Protein AF-A0A7R9LPL0-F1 (afdb_monomer)

Foldseek 3Di:
DVVVVVVVVVVVVVVVPDDDDDDDPVVPDADPPGDDDDDFAWDDDPVDPVDIDGPVVDPDDDDPDPDDPDDDPDPPD

Secondary structure (DSSP, 8-state):
-HHHHHHHHHHHHHHHTS-----STTTT---TT-------SEE--TT-TT--EEGGGS-PPPPS-SS-S-----TT-

Sequence (77 aa):
MTNKSHRRLVCLLIVCLIPETISDEHSHTYEDNEEVVLWMNTVGPYHNRQETYSYFSLPFCWGTKKAISHYHETLGE

pLDDT: mean 77.02, std 12.81, range [42.16, 95.12]

Organism: NCBI:txid1979941

Structure (mmCIF, N/CA/C/O backbone):
data_AF-A0A7R9LPL0-F1
#
_entry.id   AF-A0A7R9LPL0-F1
#
loop_
_atom_site.group_PDB
_atom_site.id
_atom_site.type_symbol
_atom_site.label_atom_id
_atom_site.label_alt_id
_atom_site.label_comp_id
_atom_site.label_asym_id
_atom_site.label_entity_id
_atom_site.label_seq_id
_atom_site.pdbx_PDB_ins_code
_atom_site.Cartn_x
_atom_site.Cartn_y
_atom_site.Cartn_z
_atom_site.occupancy
_atom_site.B_iso_or_equiv
_atom_site.auth_seq_id
_atom_site.auth_comp_id
_atom_site.auth_asym_id
_atom_site.auth_atom_id
_atom_site.pdbx_PDB_model_num
ATOM 1 N N . MET A 1 1 ? -40.224 -4.844 41.019 1.00 51.91 1 MET A N 1
ATOM 2 C CA . MET A 1 1 ? -39.832 -5.242 39.640 1.00 51.91 1 MET A CA 1
ATOM 3 C C . MET A 1 1 ? -39.184 -4.114 38.812 1.00 51.91 1 MET A C 1
ATOM 5 O O . MET A 1 1 ? -38.636 -4.403 37.757 1.00 51.91 1 MET A O 1
ATOM 9 N N . THR A 1 2 ? -39.152 -2.862 39.284 1.00 60.66 2 THR A N 1
ATOM 10 C CA . THR A 1 2 ? -38.687 -1.664 38.546 1.00 60.66 2 THR A CA 1
ATOM 11 C C . THR A 1 2 ? -37.160 -1.544 38.373 1.00 60.66 2 THR A C 1
ATOM 13 O O . THR A 1 2 ? -36.698 -1.136 37.310 1.00 60.66 2 THR A O 1
ATOM 16 N N . ASN A 1 3 ? -36.354 -1.988 39.347 1.00 62.81 3 ASN A N 1
ATOM 17 C CA . ASN A 1 3 ? -34.882 -1.866 39.304 1.00 62.81 3 ASN A CA 1
ATOM 18 C C . ASN A 1 3 ? -34.203 -2.656 38.170 1.00 62.81 3 ASN A C 1
ATOM 20 O O . ASN A 1 3 ? -33.178 -2.234 37.637 1.00 62.81 3 ASN A O 1
ATOM 24 N N . LYS A 1 4 ? -34.774 -3.799 37.770 1.00 69.69 4 LYS A N 1
ATOM 25 C CA . LYS A 1 4 ? -34.233 -4.623 36.674 1.00 69.69 4 LYS A CA 1
ATOM 26 C C . LYS A 1 4 ? -34.496 -3.983 35.307 1.00 69.69 4 LYS A C 1
ATOM 28 O O . LYS A 1 4 ? -33.655 -4.095 34.421 1.00 69.69 4 LYS A O 1
ATOM 33 N N . SER A 1 5 ? -35.629 -3.290 35.162 1.00 73.50 5 SER A N 1
ATOM 34 C CA . SER A 1 5 ? -35.989 -2.546 33.950 1.00 73.50 5 SER A CA 1
ATOM 35 C C . SER A 1 5 ? -35.124 -1.298 33.787 1.00 73.50 5 SER A C 1
ATOM 37 O O . SER A 1 5 ? -34.563 -1.087 32.718 1.00 73.50 5 SER A O 1
ATOM 39 N N . HIS A 1 6 ? -34.921 -0.532 34.865 1.00 78.75 6 HIS A N 1
ATOM 40 C CA . HIS A 1 6 ? -34.026 0.628 34.844 1.00 78.75 6 HIS A CA 1
ATOM 41 C C . HIS A 1 6 ? -32.576 0.247 34.542 1.00 78.75 6 HIS A C 1
ATOM 43 O O . HIS A 1 6 ? -31.955 0.889 33.705 1.00 78.75 6 HIS A O 1
ATOM 49 N N . ARG A 1 7 ? -32.046 -0.835 35.136 1.00 80.69 7 ARG A N 1
ATOM 50 C CA . ARG A 1 7 ? -30.696 -1.325 34.795 1.00 80.69 7 ARG A CA 1
ATOM 51 C C . ARG A 1 7 ? -30.559 -1.689 33.318 1.00 80.69 7 ARG A C 1
ATOM 53 O O . ARG A 1 7 ? -29.542 -1.368 32.722 1.00 80.69 7 ARG A O 1
ATOM 60 N N . ARG A 1 8 ? -31.570 -2.332 32.724 1.00 83.56 8 ARG A N 1
ATOM 61 C CA . ARG A 1 8 ? -31.571 -2.653 31.286 1.00 83.56 8 ARG A CA 1
ATOM 62 C C . ARG A 1 8 ? -31.592 -1.395 30.423 1.00 83.56 8 ARG A C 1
ATOM 64 O O . ARG A 1 8 ? -30.844 -1.328 29.458 1.00 83.56 8 ARG A O 1
ATOM 71 N N . LEU A 1 9 ? -32.403 -0.408 30.801 1.00 84.69 9 LEU A N 1
ATOM 72 C CA . LEU A 1 9 ? -32.497 0.867 30.095 1.00 84.69 9 LEU A CA 1
ATOM 73 C C . LEU A 1 9 ? -31.173 1.644 30.148 1.00 84.69 9 LEU A C 1
ATOM 75 O O . LEU A 1 9 ? -30.718 2.158 29.135 1.00 84.69 9 LEU A O 1
ATOM 79 N N . VAL A 1 10 ? -30.531 1.672 31.318 1.00 88.56 10 VAL A N 1
ATOM 80 C CA . VAL A 1 10 ? -29.221 2.305 31.515 1.00 88.56 10 VAL A CA 1
ATOM 81 C C . VAL A 1 10 ? -28.139 1.587 30.708 1.00 88.56 10 VAL A C 1
ATOM 83 O O . VAL A 1 10 ? -27.356 2.249 30.040 1.00 88.56 10 VAL A O 1
ATOM 86 N N . CYS A 1 11 ? -28.111 0.250 30.703 1.00 86.31 11 CYS A N 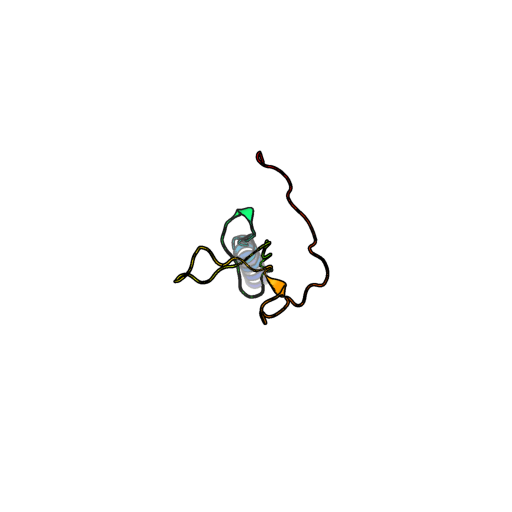1
ATOM 87 C CA . CYS A 1 11 ? -27.168 -0.500 29.868 1.00 86.31 11 CYS A CA 1
ATOM 88 C C . CYS A 1 11 ? -27.364 -0.217 28.370 1.00 86.31 11 CYS A C 1
ATOM 90 O O . CYS A 1 11 ? -26.377 -0.039 27.669 1.00 86.31 11 CYS A O 1
ATOM 92 N N . LEU A 1 12 ? -28.610 -0.140 27.890 1.00 86.69 12 LEU A N 1
ATOM 93 C CA . LEU A 1 12 ? -28.902 0.202 26.492 1.00 86.69 12 LEU A CA 1
ATOM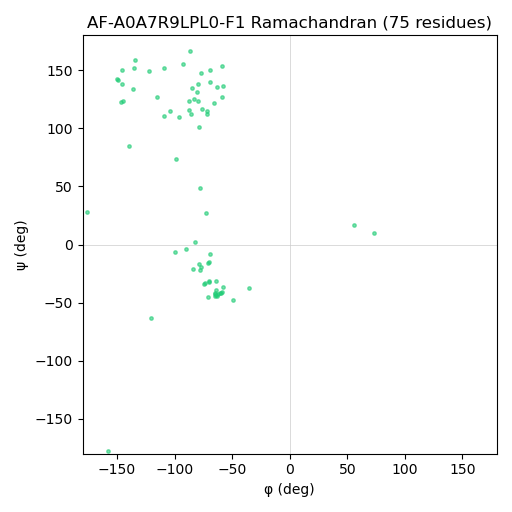 94 C C . LEU A 1 12 ? -28.430 1.618 26.139 1.00 86.69 12 LEU A C 1
ATOM 96 O O . LEU A 1 12 ? -27.788 1.801 25.113 1.00 86.69 12 LEU A O 1
ATOM 100 N N . LEU A 1 13 ? -28.683 2.595 27.014 1.00 85.81 13 LEU A N 1
ATOM 101 C CA . LEU A 1 13 ? -28.195 3.966 26.843 1.00 85.81 13 LEU A CA 1
ATOM 102 C C . LEU A 1 13 ? -26.665 4.040 26.782 1.00 85.81 13 LEU A C 1
ATOM 104 O O . LEU A 1 13 ? -26.133 4.763 25.950 1.00 85.81 13 LEU A O 1
ATOM 108 N N . ILE A 1 14 ? -25.961 3.280 27.627 1.00 85.62 14 ILE A N 1
ATOM 109 C CA . ILE A 1 14 ? -24.492 3.236 27.630 1.00 85.62 14 ILE A CA 1
ATOM 110 C C . ILE A 1 14 ? -23.952 2.638 26.326 1.00 85.62 14 ILE A C 1
ATOM 112 O O . ILE A 1 14 ? -22.998 3.177 25.781 1.00 85.62 14 ILE A O 1
ATOM 116 N N . VAL A 1 15 ? -24.563 1.569 25.806 1.00 85.88 15 VAL A N 1
ATOM 117 C CA . VAL A 1 15 ? -24.141 0.943 24.539 1.00 85.88 15 VAL A CA 1
ATOM 118 C C . VAL A 1 15 ? -24.321 1.897 23.354 1.00 85.88 15 VAL A C 1
ATOM 120 O O . VAL A 1 15 ? -23.440 1.971 22.509 1.00 85.88 15 VAL A O 1
ATOM 123 N N . CYS A 1 16 ? -25.403 2.681 23.316 1.00 80.75 16 CYS A N 1
ATOM 124 C CA . CYS A 1 16 ? -25.632 3.675 22.259 1.00 80.75 16 CYS A CA 1
ATOM 125 C C . CYS A 1 16 ? -24.702 4.901 22.322 1.00 80.75 16 CYS A C 1
ATOM 127 O O . CYS A 1 16 ? -24.644 5.657 21.358 1.00 80.75 16 CYS A O 1
ATOM 129 N N . LEU A 1 17 ? -24.024 5.137 23.451 1.00 80.75 17 LEU A N 1
ATOM 130 C CA . LEU A 1 17 ? -23.087 6.254 23.631 1.00 80.75 17 LEU A CA 1
ATOM 131 C C . LEU A 1 17 ? -21.647 5.894 23.242 1.00 80.75 17 LEU A C 1
ATOM 133 O O . LEU A 1 17 ? -20.777 6.760 23.306 1.00 80.75 17 LEU A O 1
ATOM 137 N N . ILE A 1 18 ? -21.381 4.638 22.874 1.00 80.06 18 ILE A N 1
ATOM 138 C CA . ILE A 1 18 ? -20.068 4.228 22.380 1.00 80.06 18 ILE A CA 1
ATOM 139 C C . ILE A 1 18 ? -19.957 4.733 20.936 1.00 80.06 18 ILE A C 1
ATOM 141 O O . ILE A 1 18 ? -20.762 4.316 20.103 1.00 80.06 18 ILE A O 1
ATOM 145 N N . PRO A 1 19 ? -19.018 5.642 20.622 1.00 69.38 19 PRO A N 1
ATOM 146 C CA . PRO A 1 19 ? -18.794 6.042 19.244 1.00 69.38 19 PRO A CA 1
ATOM 147 C C . PRO A 1 19 ? -18.265 4.835 18.466 1.00 69.38 19 PRO A C 1
ATOM 149 O O . PRO A 1 19 ? -17.235 4.268 18.825 1.00 69.38 19 PRO A O 1
ATOM 152 N N . GLU A 1 20 ? -18.974 4.440 17.411 1.00 66.94 20 GLU A N 1
ATOM 153 C CA . GLU A 1 20 ? -18.406 3.569 16.387 1.00 66.94 20 GLU A CA 1
ATOM 154 C C . GLU A 1 20 ? -17.405 4.418 15.595 1.00 66.94 20 GLU A C 1
ATOM 156 O O . GLU A 1 20 ? -17.774 5.429 14.990 1.00 66.94 20 GLU A O 1
ATOM 161 N N . THR A 1 21 ? -16.119 4.078 15.673 1.00 65.12 21 THR A N 1
ATOM 162 C CA . THR A 1 21 ? -15.092 4.708 14.845 1.00 65.12 21 THR A CA 1
ATOM 163 C C . THR A 1 21 ? -15.277 4.201 13.421 1.00 65.12 21 THR A C 1
ATOM 165 O O . THR A 1 21 ? -15.112 3.018 13.141 1.00 65.12 21 THR A O 1
ATOM 168 N N . ILE A 1 22 ? -15.683 5.094 12.520 1.00 65.19 22 ILE A N 1
ATOM 169 C CA . ILE A 1 22 ? -15.687 4.812 11.085 1.00 65.19 22 ILE A CA 1
ATOM 170 C C . ILE A 1 22 ? -14.285 5.152 10.603 1.00 65.19 22 ILE A C 1
ATOM 172 O O . ILE A 1 22 ? -13.866 6.308 10.671 1.00 65.19 22 ILE A O 1
ATOM 176 N N . SER A 1 23 ? -13.558 4.119 10.208 1.00 61.34 23 SER A N 1
ATOM 177 C CA . SER A 1 23 ? -12.196 4.205 9.713 1.00 61.34 23 SER A CA 1
ATOM 178 C C . SER A 1 23 ? -12.210 3.770 8.252 1.00 61.34 23 SER A C 1
ATOM 180 O O . SER A 1 23 ? -12.825 2.747 7.950 1.00 61.34 23 SER A O 1
ATOM 182 N N . ASP A 1 24 ? -11.664 4.605 7.364 1.00 63.84 24 ASP A N 1
ATOM 183 C CA . ASP A 1 24 ? -11.437 4.269 5.953 1.00 63.84 24 ASP A CA 1
ATOM 184 C C . ASP A 1 24 ? -10.342 5.174 5.335 1.00 63.84 24 ASP A C 1
ATOM 186 O O . ASP A 1 24 ? -9.752 6.016 6.023 1.00 63.84 24 ASP A O 1
ATOM 190 N N . GLU A 1 25 ? -10.068 5.014 4.035 1.00 66.50 25 GLU A N 1
ATOM 191 C CA . GLU A 1 25 ? -9.273 5.923 3.188 1.00 66.50 25 GLU A CA 1
ATOM 192 C C . GLU A 1 25 ? -9.438 7.423 3.540 1.00 66.50 25 GLU A C 1
ATOM 194 O O . GLU A 1 25 ? -8.444 8.148 3.568 1.00 66.50 25 GLU A O 1
ATOM 199 N N . HIS A 1 26 ? -10.641 7.881 3.906 1.00 66.31 26 HIS A N 1
ATOM 200 C CA . HIS A 1 26 ? -10.932 9.269 4.291 1.00 66.31 26 HIS A CA 1
ATOM 201 C C . HIS A 1 26 ? -10.331 9.710 5.639 1.00 66.31 26 HIS A C 1
ATOM 203 O O . HIS A 1 26 ? -10.010 10.888 5.813 1.00 66.31 26 HIS A O 1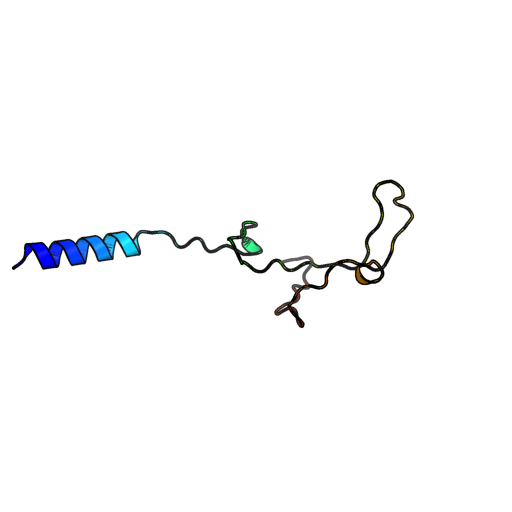
ATOM 209 N N . SER A 1 27 ? -10.204 8.812 6.622 1.00 72.62 27 SER A N 1
ATOM 210 C CA . SER A 1 27 ? -9.720 9.150 7.973 1.00 72.62 27 SER A CA 1
ATOM 211 C C . SER A 1 27 ? -8.246 8.808 8.194 1.00 72.62 27 SER A C 1
ATOM 213 O O . SER A 1 27 ? -7.690 9.169 9.233 1.00 72.62 27 SER A O 1
ATOM 215 N N . HIS A 1 28 ? -7.602 8.142 7.2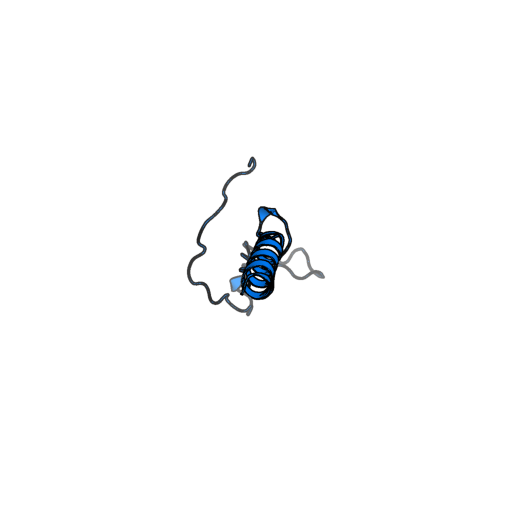25 1.00 69.50 28 HIS A N 1
ATOM 216 C CA . HIS A 1 28 ? -6.204 7.684 7.273 1.00 69.50 28 HIS A CA 1
ATOM 217 C C . HIS A 1 28 ? -5.862 6.778 8.470 1.00 69.50 28 HIS A C 1
ATOM 219 O O . HIS A 1 28 ? -4.690 6.568 8.797 1.00 69.50 28 HIS A O 1
ATOM 225 N N . THR A 1 29 ? -6.875 6.231 9.126 1.00 81.50 29 THR A N 1
ATOM 226 C CA . THR A 1 29 ? -6.752 5.211 10.164 1.00 81.50 29 THR A CA 1
ATOM 227 C C . THR A 1 29 ? -7.272 3.903 9.587 1.00 81.50 29 THR A C 1
ATOM 229 O O . THR A 1 29 ? -8.119 3.927 8.700 1.00 81.50 29 THR A O 1
ATOM 232 N N . TYR A 1 30 ? -6.773 2.770 10.070 1.00 80.62 30 TYR A N 1
ATOM 233 C CA . TYR A 1 30 ? -7.261 1.451 9.670 1.00 80.62 30 TYR A CA 1
ATOM 234 C C . TYR A 1 30 ? -7.402 0.585 10.919 1.00 80.62 30 TYR A C 1
ATOM 236 O O . TYR A 1 30 ? -6.489 0.556 11.749 1.00 80.62 30 TYR A O 1
ATOM 244 N N . GLU A 1 31 ? -8.527 -0.104 11.049 1.00 82.19 31 GLU A N 1
ATOM 245 C CA . GLU A 1 31 ? -8.776 -1.091 12.098 1.00 82.19 31 GLU A CA 1
ATOM 246 C C . GLU A 1 31 ? -8.254 -2.482 11.694 1.00 82.19 31 GLU A C 1
ATOM 248 O O . GLU A 1 31 ? -7.948 -2.769 10.530 1.00 82.19 31 GLU A O 1
ATOM 253 N N . ASP A 1 32 ? -8.167 -3.392 12.665 1.00 82.88 32 ASP A N 1
ATOM 254 C CA . ASP A 1 32 ? -7.782 -4.776 12.393 1.00 82.88 32 ASP A CA 1
ATOM 255 C C . ASP A 1 32 ? -8.751 -5.430 11.388 1.00 82.88 32 ASP A C 1
ATOM 257 O O . ASP A 1 32 ? -9.960 -5.516 11.617 1.00 82.88 32 ASP A O 1
ATOM 261 N N . ASN A 1 33 ? -8.190 -6.005 10.318 1.00 78.38 33 ASN A N 1
ATOM 262 C CA . ASN A 1 33 ? -8.892 -6.634 9.185 1.00 78.38 33 ASN A CA 1
ATOM 263 C C . ASN A 1 33 ? -9.583 -5.671 8.207 1.00 78.38 33 ASN A C 1
ATOM 265 O O . ASN A 1 33 ? -10.311 -6.134 7.324 1.00 78.38 33 ASN A O 1
ATOM 269 N N . GLU A 1 34 ? -9.349 -4.367 8.326 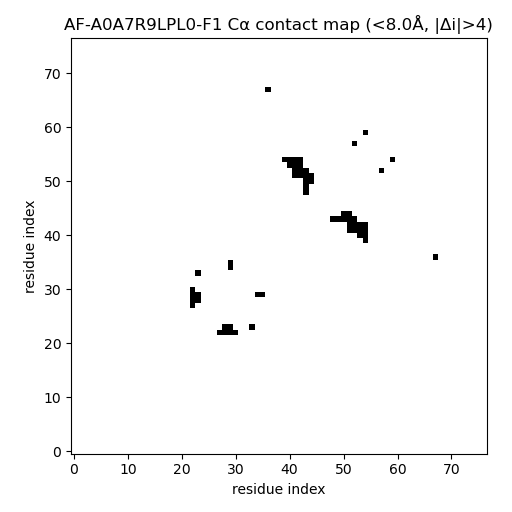1.00 79.38 34 GLU A N 1
ATOM 270 C CA . GLU A 1 34 ? -9.806 -3.403 7.332 1.00 79.38 34 GLU A CA 1
ATOM 271 C C . GLU A 1 34 ? -9.042 -3.554 6.004 1.00 79.38 34 GLU A C 1
ATOM 273 O O . GLU A 1 34 ? -7.893 -4.008 5.951 1.00 79.38 34 GLU A O 1
ATOM 278 N N . GLU A 1 35 ? -9.705 -3.226 4.897 1.00 76.31 35 GLU A N 1
ATOM 279 C CA . GLU A 1 35 ? -9.135 -3.356 3.560 1.00 76.31 35 GLU A CA 1
ATOM 280 C C . GLU A 1 35 ? -8.201 -2.188 3.243 1.00 76.31 35 GLU A C 1
ATOM 282 O O . GLU A 1 35 ? -8.613 -1.035 3.224 1.00 76.31 35 GLU A O 1
ATOM 287 N N . VAL A 1 36 ? -6.950 -2.506 2.907 1.00 77.75 36 VAL A N 1
ATOM 288 C CA . VAL A 1 36 ? -5.988 -1.525 2.395 1.00 77.75 36 VAL A CA 1
ATOM 289 C C . VAL A 1 36 ? -5.848 -1.708 0.888 1.00 77.75 36 VAL A C 1
ATOM 291 O O . VAL A 1 36 ? -5.352 -2.737 0.418 1.00 77.75 36 VAL A O 1
ATOM 294 N N . VAL A 1 37 ? -6.268 -0.704 0.121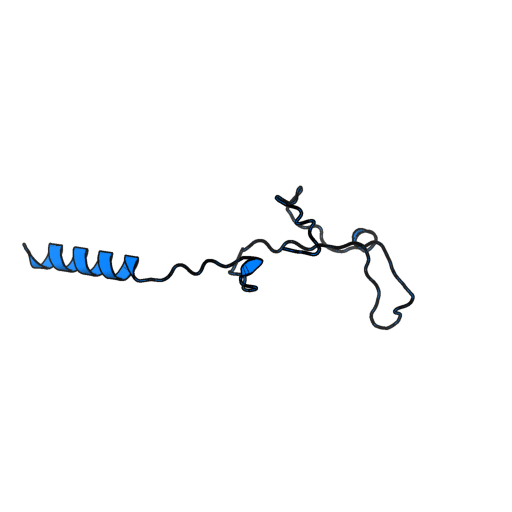 1.00 77.12 37 VAL A N 1
ATOM 295 C CA . VAL A 1 37 ? -6.129 -0.698 -1.339 1.00 77.12 37 VAL A CA 1
ATOM 296 C C . VAL A 1 37 ? -4.763 -0.127 -1.718 1.00 77.12 37 VAL A C 1
ATOM 298 O O . VAL A 1 37 ? -4.467 1.038 -1.465 1.00 77.12 37 VAL A O 1
ATOM 301 N N . LEU A 1 38 ? -3.914 -0.950 -2.341 1.00 77.31 38 LEU A N 1
ATOM 302 C CA . LEU A 1 38 ? -2.604 -0.518 -2.830 1.00 77.31 38 LEU A CA 1
ATOM 303 C C . LEU A 1 38 ? -2.670 -0.160 -4.319 1.00 77.31 38 LEU A C 1
ATOM 305 O O . LEU A 1 38 ? -2.769 -1.039 -5.178 1.00 77.31 38 LEU A O 1
ATOM 309 N N . TRP A 1 39 ? -2.549 1.130 -4.623 1.00 78.06 39 TRP A N 1
ATOM 310 C CA . TRP A 1 39 ? -2.409 1.634 -5.987 1.00 78.06 39 TRP A CA 1
ATOM 311 C C . TRP A 1 39 ? -0.940 1.648 -6.397 1.00 78.06 39 TRP A C 1
ATOM 313 O O . TRP A 1 39 ? -0.093 2.245 -5.733 1.00 78.06 39 TRP A O 1
ATOM 323 N N . MET A 1 40 ? -0.618 0.975 -7.496 1.00 82.56 40 MET A N 1
ATOM 324 C CA . MET A 1 40 ? 0.767 0.761 -7.903 1.00 82.56 40 MET A CA 1
ATOM 325 C C . MET A 1 40 ? 0.897 0.662 -9.415 1.00 82.56 40 MET A C 1
ATOM 327 O O . MET A 1 40 ? 0.068 0.061 -10.093 1.00 82.56 40 MET A O 1
ATOM 331 N N . ASN A 1 41 ? 1.985 1.226 -9.930 1.00 86.06 41 ASN A N 1
ATOM 332 C CA . ASN A 1 41 ? 2.384 1.082 -11.325 1.00 86.06 41 ASN A CA 1
ATOM 333 C C . ASN A 1 41 ? 3.770 0.434 -11.378 1.00 86.06 41 ASN A C 1
ATOM 335 O O . ASN A 1 41 ? 3.936 -0.711 -11.808 1.00 86.06 41 ASN A O 1
ATOM 339 N N . THR A 1 42 ? 4.757 1.136 -10.821 1.00 91.12 42 THR A N 1
ATOM 340 C CA . THR A 1 42 ? 6.154 0.715 -10.833 1.00 91.12 42 THR A CA 1
ATOM 341 C C . THR A 1 42 ? 6.829 0.860 -9.475 1.00 91.12 42 THR A C 1
ATOM 343 O O . THR A 1 42 ? 6.403 1.643 -8.630 1.00 91.12 42 THR A O 1
ATOM 346 N N . VAL A 1 43 ? 7.918 0.123 -9.287 1.00 91.56 43 VAL A N 1
ATOM 347 C CA . VAL A 1 43 ? 8.738 0.063 -8.073 1.00 91.56 43 VAL A CA 1
ATOM 348 C C . VAL A 1 43 ? 10.213 0.113 -8.440 1.00 91.56 43 VAL A C 1
ATOM 350 O O . VAL A 1 43 ? 10.605 -0.341 -9.514 1.00 91.56 43 VAL A O 1
ATOM 353 N N . GLY A 1 44 ? 11.038 0.636 -7.538 1.00 93.62 44 GLY A N 1
ATOM 354 C CA . GLY A 1 44 ? 12.480 0.723 -7.736 1.00 93.62 44 GLY A CA 1
ATOM 355 C C . GLY A 1 44 ? 13.246 0.549 -6.422 1.00 93.62 44 GLY A C 1
ATOM 356 O O . GLY A 1 44 ? 12.729 0.893 -5.355 1.00 93.62 44 GLY A O 1
ATOM 357 N N . PRO A 1 45 ? 14.471 0.005 -6.464 1.00 92.88 45 PRO A N 1
ATOM 358 C CA . PRO A 1 45 ? 15.317 -0.134 -5.287 1.00 92.88 45 PRO A CA 1
ATOM 359 C C . PRO A 1 45 ? 15.807 1.230 -4.777 1.00 92.88 45 PRO A C 1
ATOM 361 O O . PRO A 1 45 ? 16.232 2.089 -5.547 1.00 92.88 45 PRO A O 1
ATOM 364 N N . TYR A 1 46 ? 15.835 1.413 -3.451 1.00 92.88 46 TYR A N 1
ATOM 365 C CA . TYR A 1 46 ? 16.251 2.684 -2.831 1.00 92.88 46 TYR A CA 1
ATOM 366 C C . TYR A 1 46 ? 17.675 3.111 -3.227 1.00 92.88 46 TYR A C 1
ATOM 368 O O . TYR A 1 46 ? 17.948 4.298 -3.410 1.00 92.88 46 TYR A O 1
ATOM 376 N N . HIS A 1 47 ? 18.573 2.132 -3.375 1.00 94.94 47 HIS A N 1
ATOM 377 C CA . HIS A 1 47 ? 19.986 2.351 -3.685 1.00 94.94 47 HIS A CA 1
ATOM 378 C C . HIS A 1 47 ? 20.252 2.660 -5.168 1.00 94.94 47 HIS A C 1
ATOM 380 O O . HIS A 1 47 ? 21.321 3.173 -5.486 1.00 94.94 47 HIS A O 1
ATOM 386 N N . ASN A 1 48 ? 19.301 2.376 -6.068 1.00 94.06 48 ASN A N 1
ATOM 387 C CA . ASN A 1 48 ? 19.431 2.674 -7.492 1.00 94.06 48 ASN A CA 1
ATOM 388 C C . ASN A 1 48 ? 18.113 3.198 -8.077 1.00 94.06 48 ASN A C 1
ATOM 390 O O . ASN A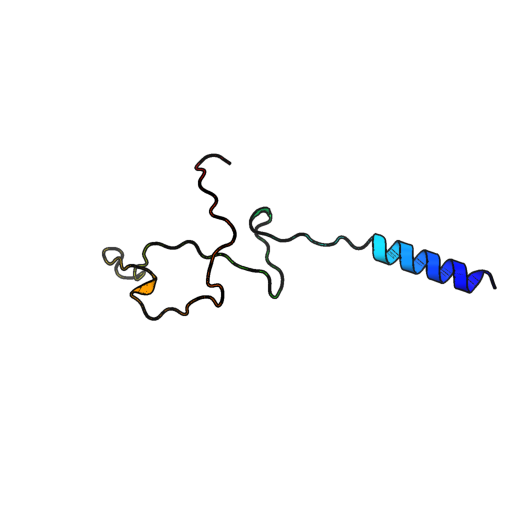 1 48 ? 17.336 2.463 -8.679 1.00 94.06 48 ASN A O 1
ATOM 394 N N . ARG A 1 49 ? 17.883 4.505 -7.933 1.00 92.00 49 ARG A N 1
ATOM 395 C CA . ARG A 1 49 ? 16.641 5.160 -8.379 1.00 92.00 49 ARG A CA 1
ATOM 396 C C . ARG A 1 49 ? 16.460 5.228 -9.902 1.00 92.00 49 ARG A C 1
ATOM 398 O O . ARG A 1 49 ? 15.406 5.665 -10.345 1.00 92.00 49 ARG A O 1
ATOM 405 N N . GLN A 1 50 ? 17.469 4.858 -10.694 1.00 94.81 50 GLN A N 1
ATOM 406 C CA . GLN A 1 50 ? 17.323 4.749 -12.153 1.00 94.81 50 GLN A CA 1
ATOM 407 C C . GLN A 1 50 ? 16.608 3.461 -12.564 1.00 94.81 50 GLN A C 1
ATOM 409 O O . GLN A 1 50 ? 16.049 3.395 -13.655 1.00 94.81 50 GLN A O 1
ATOM 414 N N . GLU A 1 51 ? 16.608 2.444 -11.703 1.00 95.12 51 GLU A N 1
ATOM 415 C CA . GLU A 1 51 ? 15.861 1.221 -11.952 1.00 95.12 51 GLU A CA 1
ATOM 416 C C . GLU A 1 51 ? 14.388 1.410 -11.598 1.00 95.12 51 GLU A C 1
ATOM 418 O O . GLU A 1 51 ? 14.027 1.911 -10.532 1.00 95.12 51 GLU A O 1
ATOM 423 N N . THR A 1 52 ? 13.519 1.003 -12.517 1.00 94.00 52 THR A N 1
ATOM 424 C CA . THR A 1 52 ? 12.071 1.047 -12.349 1.00 94.00 52 THR A CA 1
ATOM 425 C C . THR A 1 52 ? 11.472 -0.167 -13.045 1.00 94.00 52 THR A C 1
ATOM 427 O O . THR A 1 52 ? 11.683 -0.380 -14.237 1.00 94.00 52 THR A O 1
ATOM 430 N N . TYR A 1 53 ? 10.725 -0.964 -12.294 1.00 93.12 53 TYR A N 1
ATOM 431 C CA . TYR A 1 53 ? 10.099 -2.201 -12.749 1.00 93.12 53 TYR A CA 1
ATOM 432 C C . TYR A 1 53 ? 8.593 -2.118 -12.532 1.00 93.12 53 TYR A C 1
ATOM 434 O O . TYR A 1 53 ? 8.151 -1.484 -11.577 1.00 93.12 53 TYR A O 1
ATOM 442 N N . SER A 1 54 ? 7.786 -2.774 -13.370 1.00 89.94 54 SER A N 1
ATOM 443 C CA . SER A 1 54 ? 6.357 -2.939 -13.063 1.00 89.94 54 SER A CA 1
ATOM 444 C C . SER A 1 54 ? 6.205 -3.666 -11.723 1.00 89.94 54 SER A C 1
ATOM 446 O O . SER A 1 54 ? 6.920 -4.641 -11.486 1.00 89.94 54 SER A O 1
ATOM 448 N N . TYR A 1 55 ? 5.295 -3.220 -10.851 1.00 87.94 55 TYR A N 1
ATOM 449 C CA . TYR A 1 55 ? 5.161 -3.757 -9.487 1.00 87.94 55 TYR A CA 1
ATOM 450 C C . TYR A 1 55 ? 5.102 -5.296 -9.457 1.00 87.94 55 TYR A C 1
ATOM 452 O O . TYR A 1 55 ? 5.859 -5.939 -8.735 1.00 87.94 55 TYR A O 1
ATOM 460 N N . PHE A 1 56 ? 4.275 -5.895 -10.320 1.00 86.38 56 PHE A N 1
ATOM 461 C CA . PHE A 1 56 ? 4.056 -7.346 -10.380 1.00 86.38 56 PHE A CA 1
ATOM 462 C C . PHE A 1 56 ? 5.104 -8.131 -11.180 1.00 86.38 56 PHE A C 1
ATOM 464 O O . PHE A 1 56 ? 4.982 -9.345 -11.319 1.00 86.38 56 PHE A O 1
ATOM 471 N N . SER A 1 57 ? 6.131 -7.467 -11.715 1.00 90.44 57 SER A N 1
ATOM 472 C CA . SER A 1 57 ? 7.283 -8.171 -12.298 1.00 90.44 57 SER A CA 1
ATOM 473 C C . SER A 1 57 ? 8.232 -8.717 -11.225 1.00 90.44 57 SER A C 1
ATOM 475 O O . SER A 1 57 ? 9.008 -9.634 -11.490 1.00 90.44 57 SER A O 1
ATOM 477 N N . LEU A 1 58 ? 8.145 -8.175 -10.007 1.00 89.31 58 LEU A N 1
ATOM 478 C CA . LEU A 1 58 ? 8.836 -8.669 -8.823 1.00 89.31 58 LEU A CA 1
ATOM 479 C C . LEU A 1 58 ? 7.945 -9.661 -8.054 1.00 89.31 58 LEU A C 1
ATOM 481 O O . LEU A 1 58 ? 6.719 -9.589 -8.153 1.00 89.31 58 LEU A O 1
ATOM 485 N N . PRO A 1 59 ? 8.529 -10.579 -7.260 1.00 90.00 59 PRO A N 1
ATOM 486 C CA . PRO A 1 59 ? 7.798 -11.633 -6.554 1.00 90.00 59 PRO A CA 1
ATOM 487 C C . PRO A 1 59 ? 7.092 -11.116 -5.285 1.00 90.00 59 PRO A C 1
ATOM 489 O O . PRO A 1 59 ? 7.219 -11.696 -4.208 1.00 90.00 59 PRO A O 1
ATOM 492 N N . PHE A 1 60 ? 6.365 -10.004 -5.392 1.00 85.25 60 PHE A N 1
ATOM 493 C CA . PHE A 1 60 ? 5.512 -9.509 -4.317 1.00 85.25 60 PHE A CA 1
ATOM 494 C C . PHE A 1 60 ? 4.217 -10.313 -4.232 1.00 85.25 60 PHE A C 1
ATOM 496 O O . PHE A 1 60 ? 3.687 -10.799 -5.235 1.00 85.25 60 PHE A O 1
ATOM 503 N N . CYS A 1 61 ? 3.699 -10.445 -3.014 1.00 82.12 61 CYS A N 1
ATOM 504 C CA . CYS A 1 61 ? 2.441 -11.131 -2.771 1.00 82.12 61 CYS A CA 1
ATOM 505 C C . CYS A 1 61 ? 1.293 -10.394 -3.460 1.00 82.12 61 CYS A C 1
ATOM 507 O O . CYS A 1 61 ? 1.171 -9.174 -3.366 1.00 82.12 61 CYS A O 1
ATOM 509 N N . TRP A 1 62 ? 0.421 -11.154 -4.114 1.00 78.25 62 TRP A N 1
ATOM 510 C CA . TRP A 1 62 ? -0.842 -10.618 -4.597 1.00 78.25 62 TRP A CA 1
ATOM 511 C C . TRP A 1 62 ? -1.829 -10.547 -3.436 1.00 78.25 62 TRP A C 1
ATOM 513 O O . TRP A 1 62 ? -1.917 -11.475 -2.627 1.00 78.25 62 TRP A O 1
ATOM 523 N N . GLY A 1 63 ? -2.582 -9.451 -3.365 1.00 78.38 63 GLY A N 1
ATOM 524 C CA . GLY A 1 63 ? -3.731 -9.368 -2.473 1.00 78.38 63 GLY A CA 1
ATOM 525 C C . GLY A 1 63 ? -4.755 -10.459 -2.802 1.00 78.38 63 GLY A C 1
ATOM 526 O O . GLY A 1 63 ? -4.854 -10.934 -3.933 1.00 78.38 63 GLY A O 1
ATOM 527 N N . THR A 1 64 ? -5.545 -10.865 -1.811 1.00 77.44 64 THR A N 1
ATOM 528 C CA . THR A 1 64 ? -6.596 -11.887 -1.979 1.00 77.44 64 THR A CA 1
ATOM 529 C C . THR A 1 64 ? -7.776 -11.400 -2.826 1.00 77.44 64 THR A C 1
ATOM 531 O O . THR A 1 64 ? -8.588 -12.204 -3.295 1.00 77.44 64 THR A O 1
ATOM 534 N N . LYS A 1 65 ? -7.883 -10.086 -3.040 1.00 72.50 65 LYS A N 1
ATOM 535 C CA . LYS A 1 65 ? -8.948 -9.442 -3.806 1.00 72.50 65 LYS A CA 1
ATOM 536 C C . LYS A 1 65 ? -8.641 -9.487 -5.303 1.00 72.50 65 LYS A C 1
ATOM 538 O O . LYS A 1 65 ? -7.592 -9.045 -5.754 1.00 72.50 65 LYS A O 1
ATOM 543 N N . LYS A 1 66 ? -9.589 -10.025 -6.078 1.00 68.81 66 LYS A N 1
ATOM 544 C CA . LYS A 1 66 ? -9.488 -10.159 -7.545 1.00 68.81 66 LYS A CA 1
ATOM 545 C C . LYS A 1 66 ? -9.901 -8.898 -8.309 1.00 68.81 66 LYS A C 1
ATOM 547 O O . LYS A 1 66 ? -9.547 -8.766 -9.474 1.00 68.81 66 LYS A O 1
ATOM 552 N N . ALA A 1 67 ? -10.677 -8.021 -7.680 1.00 64.19 67 ALA A N 1
ATOM 553 C CA . ALA A 1 67 ? -11.154 -6.768 -8.246 1.00 64.19 67 ALA A CA 1
ATOM 554 C C . ALA A 1 67 ? -11.234 -5.723 -7.129 1.00 64.19 67 ALA A C 1
ATOM 556 O O . ALA A 1 67 ? -11.648 -6.049 -6.015 1.00 64.19 67 ALA A O 1
ATOM 557 N N . ILE A 1 68 ? -10.813 -4.500 -7.436 1.00 65.88 68 ILE A N 1
ATOM 558 C CA . ILE A 1 68 ? -10.883 -3.343 -6.538 1.00 65.88 68 ILE A CA 1
ATOM 559 C C . ILE A 1 68 ? -12.286 -2.744 -6.702 1.00 65.88 68 ILE A C 1
ATOM 561 O O . ILE A 1 68 ? -12.767 -2.660 -7.833 1.00 65.88 68 ILE A O 1
ATOM 565 N N . SER A 1 69 ? -12.976 -2.402 -5.608 1.00 58.31 69 SER A N 1
ATOM 566 C CA . SER A 1 69 ? -14.388 -1.989 -5.687 1.00 58.31 69 SER A CA 1
ATOM 567 C C . SER A 1 69 ? -14.574 -0.625 -6.357 1.00 58.31 69 SER A C 1
ATOM 569 O O . SER A 1 69 ? -15.571 -0.448 -7.051 1.00 58.31 69 SER A O 1
ATOM 571 N N . HIS A 1 70 ? -13.611 0.297 -6.225 1.00 55.91 70 HIS A N 1
ATOM 572 C CA . HIS A 1 70 ? -13.670 1.640 -6.805 1.00 55.91 70 HIS A CA 1
ATOM 573 C C . HIS A 1 70 ? -12.272 2.176 -7.162 1.00 55.91 70 HIS A C 1
ATOM 575 O O . HIS A 1 70 ? -11.313 1.941 -6.434 1.00 55.91 70 HIS A O 1
ATOM 581 N N . TYR A 1 71 ? -12.162 2.886 -8.291 1.00 59.62 71 TYR A N 1
ATOM 582 C CA . TYR A 1 71 ? -10.990 3.675 -8.695 1.00 59.62 71 TYR A CA 1
ATOM 583 C C . TYR A 1 71 ? -11.376 5.152 -8.573 1.00 59.62 71 TYR A C 1
ATOM 585 O O . TYR A 1 71 ? -12.243 5.607 -9.320 1.00 59.62 71 TYR A O 1
ATOM 593 N N . HIS A 1 72 ? -10.805 5.884 -7.611 1.00 55.84 72 HIS A N 1
ATOM 594 C CA . HIS A 1 72 ? -10.971 7.339 -7.545 1.00 55.84 72 HIS A CA 1
ATOM 595 C C . HIS A 1 72 ? -10.024 7.988 -8.563 1.00 55.84 72 HIS A C 1
ATOM 597 O O . HIS A 1 72 ? -8.819 8.097 -8.342 1.00 55.84 72 HIS A O 1
ATOM 603 N N . GLU A 1 73 ? -10.572 8.388 -9.713 1.00 57.97 73 GLU A N 1
ATOM 604 C CA . GLU A 1 73 ? -9.869 9.166 -10.737 1.00 57.97 73 GLU A CA 1
ATOM 605 C C . GLU A 1 73 ? -10.203 10.658 -10.631 1.00 57.97 73 GLU A C 1
ATOM 607 O O . GLU A 1 73 ? -10.904 11.188 -11.491 1.00 57.97 73 GLU A O 1
ATOM 612 N N . THR A 1 74 ? -9.703 11.391 -9.638 1.00 49.31 74 THR A N 1
ATOM 613 C CA . THR A 1 74 ? -9.792 12.861 -9.691 1.00 49.31 74 THR A CA 1
ATOM 614 C C . THR 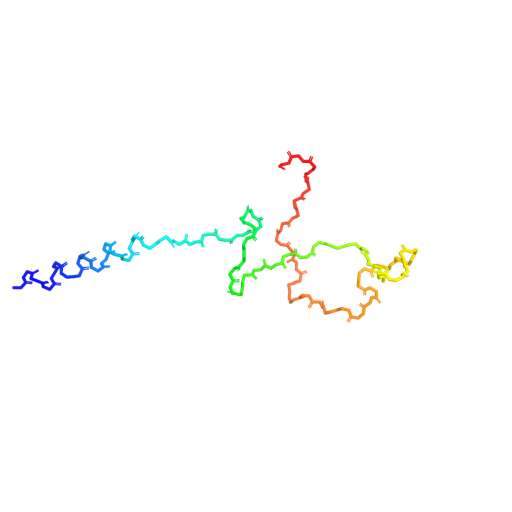A 1 74 ? -8.583 13.534 -9.044 1.00 49.31 74 THR A C 1
ATOM 616 O O . THR A 1 74 ? -8.288 13.379 -7.868 1.00 49.31 74 THR A O 1
ATOM 619 N N . LEU A 1 75 ? -7.893 14.379 -9.821 1.00 54.16 75 LEU A N 1
ATOM 620 C CA . LEU A 1 75 ? -6.915 15.366 -9.330 1.00 54.16 75 LEU A CA 1
ATOM 621 C C . LEU A 1 75 ? -7.608 16.557 -8.619 1.00 54.16 75 LEU A C 1
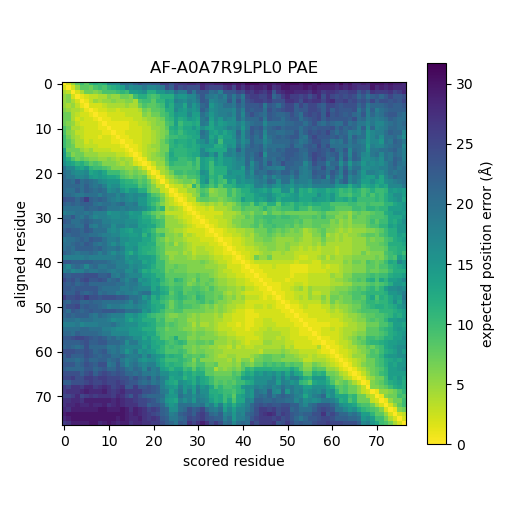ATOM 623 O O . LEU A 1 75 ? -7.103 17.679 -8.668 1.00 54.16 75 LEU A O 1
ATOM 627 N N . GLY A 1 76 ? -8.797 16.356 -8.045 1.00 56.56 76 GLY A N 1
ATOM 628 C CA . GLY A 1 76 ? -9.662 17.448 -7.598 1.00 56.56 76 GLY A CA 1
ATOM 629 C C . GLY A 1 76 ? -10.950 17.047 -6.875 1.00 56.56 76 GLY A C 1
ATOM 630 O O . GLY A 1 76 ? -11.914 17.806 -6.961 1.00 56.56 76 GLY A O 1
ATOM 631 N N . GLU A 1 77 ? -10.977 15.896 -6.201 1.00 42.16 77 GLU A N 1
ATOM 632 C CA . GLU A 1 77 ? -11.814 15.714 -5.000 1.00 42.16 77 GLU A CA 1
ATOM 633 C C . GLU A 1 77 ? -10.984 16.005 -3.744 1.00 42.16 77 GLU A C 1
ATOM 635 O O . GLU A 1 77 ? -9.754 15.755 -3.781 1.00 42.16 77 GLU A O 1
#

Solvent-accessible surface area (backbone atoms only — not comparable to full-atom values): 5517 Å² total; per-residue (Å²): 125,63,71,64,54,52,52,52,52,50,51,52,55,55,61,72,67,56,80,80,83,84,59,40,90,90,67,79,43,78,60,94,90,57,87,81,85,83,88,82,63,66,45,58,53,88,94,43,77,87,48,74,39,55,50,83,79,45,98,66,85,77,71,93,69,92,70,78,94,75,81,90,86,61,103,76,120

Mean predicted aligned error: 12.94 Å

Radius of gyration: 23.06 Å; Cα contacts (8 Å, |Δi|>4): 30; chains: 1; bounding box: 60×29×53 Å